Protein AF-A0A6J5WZK1-F1 (afdb_monomer_lite)

Foldseek 3Di:
DFDDDPLVVLVVVCVVPNQWDWDDPDPDTDIHGNDPVCCCVPPLVNDDDDPVSVVVVVVCCPPPVDPVNVVVCVVVVVVRVCVVPPDDDPDPPDD

Sequence (95 aa):
MVGPLPHHTLRDLAKKHGPIMNLKLGQLEAVIISSSKAAQEASIAFAPYGDFWRELRKICVFELLSAERVQSFRSIREEEVGILLSPFPLYPSRE

Structure (mmCIF, N/CA/C/O backbone):
data_AF-A0A6J5WZK1-F1
#
_entry.id   AF-A0A6J5WZK1-F1
#
loop_
_atom_site.group_PDB
_atom_site.id
_atom_site.type_symbol
_atom_site.label_atom_id
_atom_site.label_alt_id
_atom_site.label_comp_id
_atom_site.label_asym_id
_atom_site.label_entity_id
_atom_site.label_seq_id
_atom_site.pdbx_PDB_ins_code
_atom_site.Cartn_x
_atom_site.Cartn_y
_atom_site.Cartn_z
_atom_site.occupancy
_atom_site.B_iso_or_equiv
_atom_site.auth_seq_id
_atom_site.auth_comp_id
_atom_site.auth_asym_id
_atom_site.auth_atom_id
_atom_site.pdbx_PDB_model_num
ATOM 1 N N . MET A 1 1 ? -26.309 -8.016 -2.934 1.00 42.84 1 MET A N 1
ATOM 2 C CA . MET A 1 1 ? -25.320 -7.447 -3.875 1.00 42.84 1 MET A CA 1
ATOM 3 C C . MET A 1 1 ? -25.660 -5.976 -4.010 1.00 42.84 1 MET A C 1
ATOM 5 O O . MET A 1 1 ? -26.670 -5.680 -4.624 1.00 42.84 1 MET A O 1
ATOM 9 N N . VAL A 1 2 ? -25.112 -5.143 -3.120 1.00 49.06 2 VAL A N 1
ATOM 10 C CA . VAL A 1 2 ? -23.796 -4.468 -3.254 1.00 49.06 2 VAL A CA 1
ATOM 11 C C . VAL A 1 2 ? -23.947 -3.346 -4.288 1.00 49.06 2 VAL A C 1
ATOM 13 O O . VAL A 1 2 ? -24.484 -3.601 -5.362 1.00 49.06 2 VAL A O 1
ATOM 16 N N . GLY A 1 3 ? -23.488 -2.126 -3.987 1.00 58.62 3 GLY A N 1
ATOM 17 C CA . GLY A 1 3 ? -23.341 -1.068 -4.994 1.00 58.62 3 GLY A CA 1
ATOM 18 C C . GLY A 1 3 ? -22.546 -1.544 -6.226 1.00 58.62 3 GLY A C 1
ATOM 19 O O . GLY A 1 3 ? -22.080 -2.688 -6.261 1.00 58.62 3 GLY A O 1
ATOM 20 N N . PRO A 1 4 ? -22.385 -0.711 -7.272 1.00 68.81 4 PRO A N 1
ATOM 21 C CA . PRO A 1 4 ? -21.597 -1.103 -8.439 1.00 68.81 4 PRO A CA 1
ATOM 22 C C . PRO A 1 4 ? -20.270 -1.710 -7.979 1.00 68.81 4 PRO A C 1
ATOM 24 O O . PRO A 1 4 ? -19.585 -1.131 -7.133 1.00 68.81 4 PRO A O 1
ATOM 27 N N . LEU A 1 5 ? -19.969 -2.921 -8.473 1.00 72.25 5 LEU A N 1
ATOM 28 C CA . LEU A 1 5 ? -18.807 -3.690 -8.034 1.00 72.25 5 LEU A CA 1
ATOM 29 C C . LEU A 1 5 ? -17.586 -2.760 -8.015 1.00 72.25 5 LEU A C 1
ATOM 31 O O . LEU A 1 5 ? -17.395 -2.030 -8.990 1.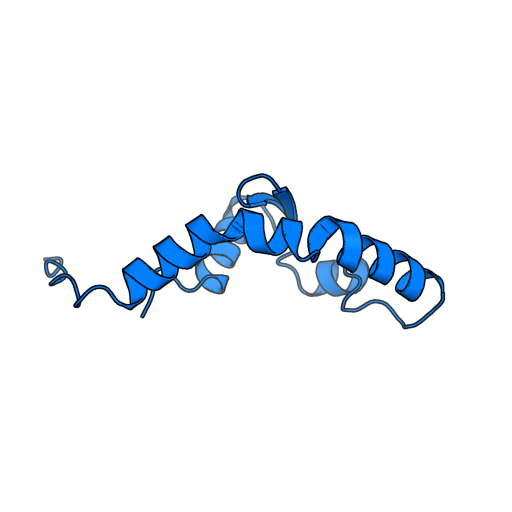00 72.25 5 LEU A O 1
ATOM 35 N N . PRO A 1 6 ? -16.744 -2.768 -6.967 1.00 75.19 6 PRO A N 1
ATOM 36 C CA . PRO A 1 6 ? -15.664 -1.789 -6.834 1.00 75.19 6 PRO A CA 1
ATOM 37 C C . PRO A 1 6 ? -14.780 -1.706 -8.085 1.00 75.19 6 PRO A C 1
ATOM 39 O O . PRO A 1 6 ? -14.376 -0.629 -8.512 1.00 75.19 6 PRO A O 1
ATOM 42 N N . HIS A 1 7 ? -14.554 -2.842 -8.749 1.00 81.44 7 HIS A N 1
ATOM 43 C CA . HIS A 1 7 ? -13.773 -2.912 -9.981 1.00 81.44 7 HIS A CA 1
ATOM 44 C C . HIS A 1 7 ? -14.491 -2.359 -11.229 1.00 81.44 7 HIS A C 1
ATOM 46 O O . HIS A 1 7 ? -13.815 -2.023 -12.198 1.00 81.44 7 HIS A O 1
ATOM 52 N N . HIS A 1 8 ? -15.823 -2.231 -11.233 1.00 85.19 8 HIS A N 1
ATOM 53 C CA . HIS A 1 8 ? -16.571 -1.492 -12.259 1.00 85.19 8 HIS A CA 1
ATOM 54 C C . HIS A 1 8 ? -16.423 0.014 -12.044 1.00 85.19 8 HIS A C 1
ATOM 56 O O . HIS A 1 8 ? -15.986 0.715 -12.951 1.00 85.19 8 HIS A O 1
ATOM 62 N N . THR A 1 9 ? -16.668 0.494 -10.822 1.00 82.44 9 THR A N 1
ATOM 63 C CA . THR A 1 9 ? -16.538 1.918 -10.476 1.00 82.44 9 THR A CA 1
ATOM 64 C C . THR A 1 9 ? -15.121 2.436 -10.734 1.00 82.44 9 THR A C 1
ATOM 66 O O . THR A 1 9 ? -14.940 3.472 -11.371 1.00 82.44 9 THR A O 1
ATOM 69 N N . LEU A 1 10 ? -14.094 1.683 -10.322 1.00 83.56 10 LEU A N 1
ATOM 70 C CA . LEU A 1 10 ? -12.694 2.031 -10.590 1.00 83.56 10 LEU A CA 1
ATOM 71 C C . LEU A 1 10 ? -12.358 2.000 -12.090 1.00 83.56 10 LEU A C 1
ATOM 73 O O . LEU A 1 10 ? -11.583 2.832 -12.559 1.00 83.56 10 LEU A O 1
ATOM 77 N N . ARG A 1 11 ? -12.950 1.078 -12.862 1.00 83.88 11 ARG A N 1
ATOM 78 C CA . ARG A 1 11 ? -12.775 1.015 -14.322 1.00 83.88 11 ARG A CA 1
ATOM 79 C C . ARG A 1 11 ? -13.393 2.226 -15.016 1.00 83.88 11 ARG A C 1
ATOM 81 O O . ARG A 1 11 ? -12.772 2.774 -15.924 1.00 83.88 11 ARG A O 1
ATOM 88 N N . ASP A 1 12 ? -14.589 2.637 -14.615 1.00 87.81 12 ASP A N 1
ATOM 89 C CA . ASP A 1 12 ? -15.271 3.784 -15.216 1.00 87.81 12 ASP A CA 1
ATOM 90 C C . ASP A 1 12 ? -14.567 5.100 -14.864 1.00 87.81 12 ASP A C 1
ATOM 92 O O . ASP A 1 12 ? -14.381 5.953 -15.735 1.00 87.81 12 ASP A O 1
ATOM 96 N N . LEU A 1 13 ? -14.060 5.227 -13.634 1.00 86.19 13 LEU A N 1
ATOM 97 C CA . LEU A 1 13 ? -13.186 6.337 -13.248 1.00 86.19 13 LEU A CA 1
ATOM 98 C C . LEU A 1 13 ? -11.895 6.362 -14.075 1.00 86.19 13 LEU A C 1
ATOM 100 O O . LEU A 1 13 ? -11.529 7.420 -14.583 1.00 86.19 13 LEU A O 1
ATOM 104 N N . ALA A 1 14 ? -11.255 5.211 -14.294 1.00 86.94 14 ALA A N 1
ATOM 105 C CA . ALA A 1 14 ? -10.050 5.127 -15.114 1.00 86.94 14 ALA A CA 1
ATOM 106 C C . ALA A 1 14 ? -10.290 5.497 -16.586 1.00 86.94 14 ALA A C 1
ATOM 108 O O . ALA A 1 14 ? -9.440 6.123 -17.216 1.00 86.94 14 ALA A O 1
ATOM 109 N N . LYS A 1 15 ? -11.456 5.151 -17.148 1.00 88.06 15 LYS A N 1
ATOM 110 C CA . LYS A 1 15 ? -11.841 5.597 -18.498 1.00 88.06 15 LYS A CA 1
ATOM 111 C C . LYS A 1 15 ? -12.003 7.115 -18.575 1.00 88.06 15 LYS A C 1
ATOM 113 O O . LYS A 1 15 ? -11.687 7.700 -19.604 1.00 88.06 15 LYS A O 1
ATOM 118 N N . LYS A 1 16 ? -12.508 7.741 -17.509 1.00 88.94 16 LYS A N 1
ATOM 119 C CA . LYS A 1 16 ? -12.789 9.181 -17.459 1.00 88.94 16 LYS A CA 1
ATOM 120 C C . LYS A 1 16 ? -11.554 10.031 -17.145 1.00 88.94 16 LYS A C 1
ATOM 122 O O . LYS A 1 16 ? -11.407 11.108 -17.712 1.00 88.94 16 LYS A O 1
ATOM 127 N N . HIS A 1 17 ? -10.696 9.570 -16.238 1.00 86.62 17 HIS A N 1
ATOM 128 C CA . HIS A 1 17 ? -9.582 10.351 -15.685 1.00 86.62 17 HIS A CA 1
ATOM 129 C C . HIS A 1 17 ? -8.197 9.818 -16.068 1.00 86.62 17 HIS A C 1
ATOM 131 O O . HIS A 1 17 ? -7.196 10.476 -15.805 1.00 86.62 17 HIS A O 1
ATOM 137 N N . GLY A 1 18 ? -8.137 8.661 -16.725 1.00 86.62 18 GLY A N 1
ATOM 138 C CA . GLY A 1 18 ? -6.899 7.983 -17.079 1.00 86.62 18 GLY A CA 1
ATOM 139 C C . GLY A 1 18 ? -6.543 6.847 -16.111 1.00 86.62 18 GLY A C 1
ATOM 140 O O . GLY A 1 18 ? -7.092 6.743 -15.014 1.00 86.62 18 GLY A O 1
ATOM 141 N N . PRO A 1 19 ? -5.614 5.961 -16.514 1.00 85.44 19 PRO A N 1
ATOM 142 C CA . PRO A 1 19 ? -5.288 4.741 -15.776 1.00 85.44 19 PRO A CA 1
ATOM 143 C C . PRO A 1 19 ? -4.469 4.955 -14.491 1.00 85.44 19 PRO A C 1
ATOM 145 O O . PRO A 1 19 ? -4.217 3.987 -13.772 1.00 85.44 19 PRO A O 1
ATOM 148 N N . ILE A 1 20 ? -4.029 6.188 -14.227 1.00 88.12 20 ILE A N 1
ATOM 149 C CA . ILE A 1 20 ? -3.335 6.613 -13.007 1.00 88.12 20 ILE A CA 1
ATOM 150 C C . ILE A 1 20 ? -4.094 7.829 -12.479 1.00 88.12 20 ILE A C 1
ATOM 152 O O . ILE A 1 20 ? -4.217 8.826 -13.188 1.00 88.12 20 ILE A O 1
ATOM 156 N N . MET A 1 21 ? -4.621 7.743 -11.259 1.00 88.56 21 MET A N 1
ATOM 157 C CA . MET A 1 21 ? -5.468 8.792 -10.686 1.00 88.56 21 MET A CA 1
ATOM 158 C C . MET A 1 21 ? -5.317 8.880 -9.166 1.00 88.56 21 MET A C 1
ATOM 160 O O . MET A 1 21 ? -5.151 7.864 -8.496 1.00 88.56 21 MET A O 1
ATOM 164 N N . ASN A 1 22 ? -5.427 10.090 -8.618 1.00 86.62 22 ASN A N 1
ATOM 165 C CA . ASN A 1 22 ? -5.465 10.310 -7.173 1.00 86.62 22 ASN A CA 1
ATOM 166 C C . ASN A 1 22 ? -6.900 10.175 -6.664 1.00 86.62 22 ASN A C 1
ATOM 168 O O . ASN A 1 22 ? -7.816 10.811 -7.187 1.00 86.62 22 ASN A O 1
ATOM 172 N N . LEU A 1 23 ? -7.089 9.365 -5.629 1.00 82.06 23 LEU A N 1
ATOM 173 C CA . LEU A 1 23 ? -8.370 9.107 -4.995 1.00 82.06 23 LEU A CA 1
ATOM 174 C C . LEU A 1 23 ? -8.244 9.297 -3.484 1.00 82.06 23 LEU A C 1
ATOM 176 O O . LEU A 1 23 ? -7.371 8.721 -2.840 1.00 82.06 23 LEU A O 1
ATOM 180 N N . LYS A 1 24 ? -9.150 10.084 -2.903 1.00 77.06 24 LYS A N 1
ATOM 181 C CA . LYS A 1 24 ? -9.276 10.195 -1.449 1.00 77.06 24 LYS A CA 1
ATOM 182 C C . LYS A 1 24 ? -10.102 9.034 -0.918 1.00 77.06 24 LYS A C 1
ATOM 184 O O . LYS A 1 24 ? -11.310 8.981 -1.128 1.00 77.06 24 LYS A O 1
ATOM 189 N N . LEU A 1 25 ? -9.442 8.115 -0.225 1.00 72.31 25 LEU A N 1
ATOM 190 C CA . LEU A 1 25 ? -10.071 7.055 0.550 1.00 72.31 25 LEU A CA 1
ATOM 191 C C . LEU A 1 25 ? -10.127 7.524 2.007 1.00 72.31 25 LEU A C 1
ATOM 193 O O . LEU A 1 25 ? -9.195 7.313 2.782 1.00 72.31 25 LEU A O 1
ATOM 197 N N . GLY A 1 26 ? -11.201 8.227 2.371 1.00 72.06 26 GLY A N 1
ATOM 198 C CA . GLY A 1 26 ? -11.319 8.853 3.690 1.00 72.06 26 GLY A CA 1
ATOM 199 C C . GLY A 1 26 ? -10.197 9.870 3.935 1.00 72.06 26 GLY A C 1
ATOM 200 O O . GLY A 1 26 ? -10.077 10.850 3.203 1.00 72.06 26 GLY A O 1
ATOM 201 N N . GLN A 1 27 ? -9.366 9.630 4.954 1.00 69.81 27 GLN A N 1
ATOM 202 C CA . GLN A 1 27 ? -8.197 10.463 5.284 1.00 69.81 27 GLN A CA 1
ATOM 203 C C . GLN A 1 27 ? -6.931 10.110 4.481 1.00 69.81 27 GLN A C 1
ATOM 205 O O . GLN A 1 27 ? -5.909 10.775 4.634 1.00 69.81 27 GLN A O 1
ATOM 210 N N . LEU A 1 28 ? -6.970 9.066 3.649 1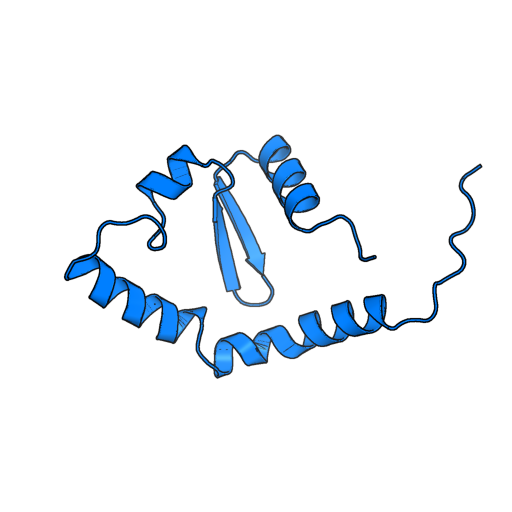.00 68.88 28 LEU A N 1
ATOM 211 C CA . LEU A 1 28 ? -5.836 8.636 2.837 1.00 68.88 28 LEU A CA 1
ATOM 212 C C . LEU A 1 28 ? -5.957 9.201 1.418 1.00 68.88 28 LEU A C 1
ATOM 214 O O . LEU A 1 28 ? -6.911 8.895 0.706 1.00 68.88 28 LEU A O 1
ATOM 218 N N . GLU A 1 29 ? -4.965 9.971 0.974 1.00 78.06 29 GLU A N 1
ATOM 219 C CA . GLU A 1 29 ? -4.762 10.196 -0.458 1.00 78.06 29 GLU A CA 1
ATOM 220 C C . GLU A 1 29 ? -4.050 8.977 -1.053 1.00 78.06 29 GLU A C 1
ATOM 222 O O . GLU A 1 29 ? -2.908 8.680 -0.709 1.00 78.06 29 GLU A O 1
ATOM 227 N N . ALA A 1 30 ? -4.745 8.240 -1.917 1.00 79.31 30 ALA A N 1
ATOM 228 C CA . ALA A 1 30 ? -4.243 7.035 -2.561 1.00 79.31 30 ALA A CA 1
ATOM 229 C C . ALA A 1 30 ? -4.121 7.246 -4.073 1.00 79.31 30 ALA A C 1
ATOM 231 O O . ALA A 1 30 ? -5.050 7.725 -4.721 1.00 79.31 30 ALA A O 1
ATOM 232 N N . VAL A 1 31 ? -2.996 6.834 -4.657 1.00 82.56 31 VAL A N 1
ATOM 233 C CA . VAL A 1 31 ? -2.851 6.757 -6.115 1.00 82.56 31 VAL A CA 1
ATOM 234 C C . VAL A 1 31 ? -3.382 5.402 -6.57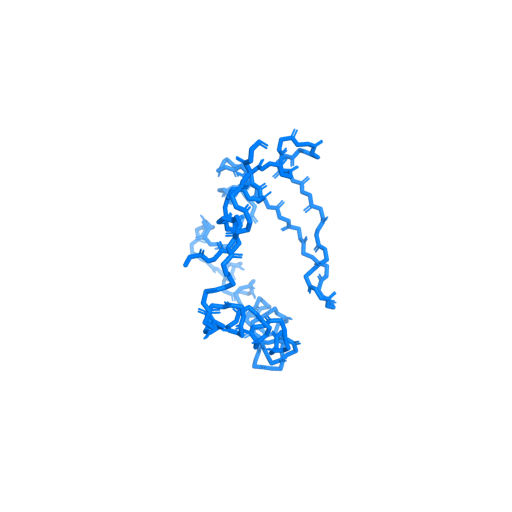5 1.00 82.56 31 VAL A C 1
ATOM 236 O O . VAL A 1 31 ? -2.856 4.357 -6.196 1.00 82.56 31 VAL A O 1
ATOM 239 N N . ILE A 1 32 ? -4.435 5.408 -7.385 1.00 81.88 32 ILE A N 1
ATOM 240 C CA . ILE A 1 32 ? -5.001 4.208 -8.000 1.00 81.88 32 ILE A CA 1
ATOM 241 C C . ILE A 1 32 ? -4.338 3.993 -9.360 1.00 81.88 32 ILE A C 1
ATOM 243 O O . ILE A 1 32 ? -4.273 4.908 -10.182 1.00 81.88 32 ILE A O 1
ATOM 247 N N . ILE A 1 33 ? -3.903 2.756 -9.608 1.00 86.94 33 ILE A N 1
ATOM 248 C CA . ILE A 1 33 ? -3.343 2.307 -10.885 1.00 86.94 33 ILE A CA 1
ATOM 249 C C . ILE A 1 33 ? -4.245 1.201 -11.436 1.00 86.94 33 ILE A C 1
ATOM 251 O O . ILE A 1 33 ? -4.288 0.099 -10.893 1.00 86.94 33 ILE A O 1
ATOM 255 N N . SER A 1 34 ? -4.982 1.484 -12.511 1.00 86.62 34 SER A N 1
ATOM 256 C CA . SER A 1 34 ? -5.928 0.533 -13.117 1.00 86.62 34 SER A CA 1
ATOM 257 C C . SER A 1 34 ? -5.356 -0.218 -14.326 1.00 86.62 34 SER A C 1
ATOM 259 O O . SER A 1 34 ? -5.979 -1.154 -14.828 1.00 86.62 34 SER A O 1
ATOM 261 N N . SER A 1 35 ? -4.190 0.199 -14.829 1.00 85.50 35 SER A N 1
ATOM 262 C CA . SER A 1 35 ? -3.489 -0.464 -15.932 1.00 85.50 35 SER A CA 1
ATOM 263 C C . SER A 1 35 ? -2.610 -1.594 -15.410 1.00 85.50 35 SER A C 1
ATOM 265 O O . SER A 1 35 ? -1.750 -1.369 -14.561 1.00 85.50 35 SER A O 1
ATOM 267 N N . SER A 1 36 ? -2.771 -2.796 -15.970 1.00 84.31 36 SER A N 1
ATOM 268 C CA . SER A 1 36 ? -1.943 -3.955 -15.614 1.00 84.31 36 SER A CA 1
ATOM 269 C C . SER A 1 36 ? -0.452 -3.699 -15.853 1.00 84.31 36 SER A C 1
ATOM 271 O O . SER A 1 36 ? 0.355 -4.036 -14.992 1.00 84.31 36 SER A O 1
ATOM 273 N N . LYS A 1 37 ? -0.087 -3.040 -16.961 1.00 84.81 37 LYS A N 1
ATOM 274 C CA . LYS A 1 37 ? 1.31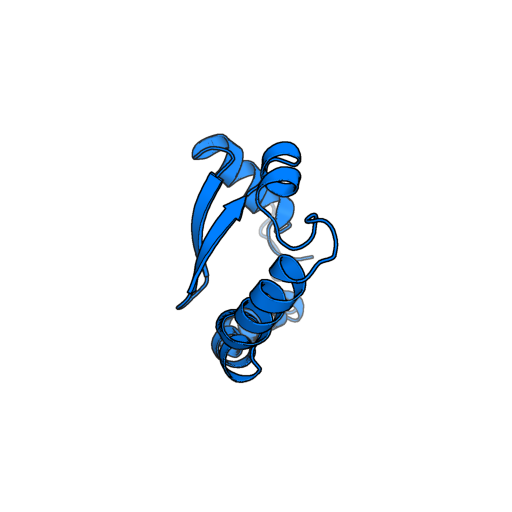1 -2.703 -17.265 1.00 84.81 3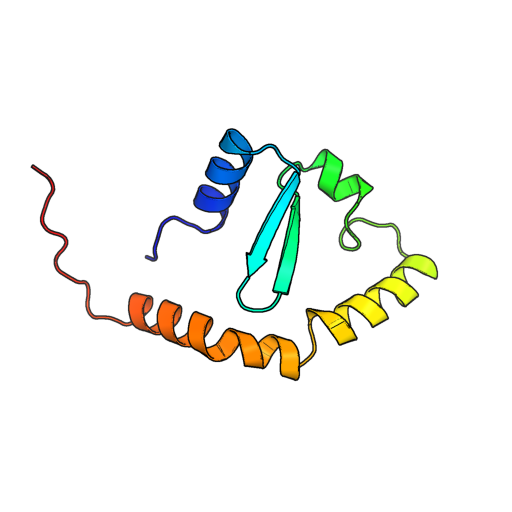7 LYS A CA 1
ATOM 275 C C . LYS A 1 37 ? 1.896 -1.732 -16.236 1.00 84.81 37 LYS A C 1
ATOM 277 O O . LYS A 1 37 ? 2.959 -1.982 -15.686 1.00 84.81 37 LYS A O 1
ATOM 282 N N . ALA A 1 38 ? 1.167 -0.660 -15.928 1.00 82.25 38 ALA A N 1
ATOM 283 C CA . ALA A 1 38 ? 1.616 0.312 -14.932 1.00 82.25 38 ALA A CA 1
ATOM 284 C C . ALA A 1 38 ? 1.683 -0.310 -13.526 1.00 82.25 38 ALA A C 1
ATOM 286 O O . ALA A 1 38 ? 2.582 0.003 -12.755 1.00 82.25 38 ALA A O 1
ATOM 287 N N . ALA A 1 39 ? 0.770 -1.229 -13.199 1.00 83.25 39 ALA A N 1
ATOM 288 C CA . ALA A 1 39 ? 0.811 -1.957 -11.938 1.00 83.25 39 ALA A CA 1
ATOM 289 C C . ALA A 1 39 ? 2.040 -2.876 -11.851 1.00 83.25 39 ALA A C 1
ATOM 291 O O . ALA A 1 39 ? 2.662 -2.931 -10.796 1.00 83.25 39 ALA A O 1
ATOM 292 N N . GLN A 1 40 ? 2.418 -3.555 -12.937 1.00 83.50 40 GLN A N 1
ATOM 293 C CA . GLN A 1 40 ? 3.634 -4.378 -12.977 1.00 83.50 40 GLN A CA 1
ATOM 294 C C . GLN A 1 40 ? 4.905 -3.551 -12.752 1.00 83.50 40 GLN A C 1
ATOM 296 O O . GLN A 1 40 ? 5.810 -4.012 -12.065 1.00 83.50 40 GLN A O 1
ATOM 301 N N . GLU A 1 41 ? 4.963 -2.335 -13.298 1.00 80.69 41 GLU A N 1
ATOM 302 C CA . GLU A 1 41 ? 6.136 -1.461 -13.181 1.00 80.69 41 GLU A CA 1
ATOM 303 C C . GLU A 1 41 ? 6.207 -0.724 -11.830 1.00 80.69 41 GLU A C 1
ATOM 305 O O . GLU A 1 41 ? 7.299 -0.517 -11.306 1.00 80.69 41 GLU A O 1
ATOM 310 N N . ALA A 1 42 ? 5.066 -0.332 -11.251 1.00 79.69 42 ALA A N 1
ATOM 311 C CA . ALA A 1 42 ? 5.025 0.582 -10.103 1.00 79.69 42 ALA A CA 1
ATOM 312 C C . ALA A 1 42 ? 4.555 -0.043 -8.776 1.00 79.69 42 ALA A C 1
ATOM 314 O O . ALA A 1 42 ? 4.683 0.588 -7.727 1.00 79.69 42 ALA A O 1
ATOM 315 N N . SER A 1 43 ? 3.982 -1.251 -8.776 1.00 81.44 43 SER A N 1
ATOM 316 C CA . SER A 1 43 ? 3.421 -1.847 -7.556 1.00 81.44 43 SER A CA 1
ATOM 317 C C . SER A 1 43 ? 4.415 -2.740 -6.827 1.00 81.44 43 SER A C 1
ATOM 319 O O . SER A 1 43 ? 4.979 -3.676 -7.397 1.00 81.44 43 SER A O 1
ATOM 321 N N . ILE A 1 44 ? 4.502 -2.565 -5.507 1.00 82.00 44 ILE A N 1
ATOM 322 C CA . ILE A 1 44 ? 5.238 -3.482 -4.628 1.00 82.00 44 ILE A CA 1
ATOM 323 C C . ILE A 1 44 ? 4.696 -4.915 -4.670 1.00 82.00 44 ILE A C 1
ATOM 325 O O . ILE A 1 44 ? 5.428 -5.852 -4.371 1.00 82.00 44 ILE A O 1
ATOM 329 N N . ALA A 1 45 ? 3.427 -5.105 -5.045 1.00 81.81 45 ALA A N 1
ATOM 330 C CA . ALA A 1 45 ? 2.822 -6.431 -5.139 1.00 81.81 45 ALA A CA 1
ATOM 331 C C . ALA A 1 45 ? 3.402 -7.254 -6.301 1.00 81.81 45 ALA A C 1
ATOM 333 O O . ALA A 1 45 ? 3.390 -8.480 -6.235 1.00 81.81 45 ALA A O 1
ATOM 334 N N . PHE A 1 46 ? 3.913 -6.585 -7.340 1.00 81.88 46 PHE A N 1
ATOM 335 C CA . PHE A 1 46 ? 4.481 -7.213 -8.537 1.00 81.88 46 PHE A CA 1
ATOM 336 C C . PHE A 1 46 ? 6.007 -7.053 -8.638 1.00 81.88 46 PHE A C 1
ATOM 338 O O . PHE A 1 46 ? 6.620 -7.613 -9.544 1.00 81.88 46 PHE A O 1
ATOM 345 N N . ALA A 1 47 ? 6.631 -6.322 -7.710 1.00 83.44 47 ALA A N 1
ATOM 346 C CA . ALA A 1 47 ? 8.072 -6.115 -7.695 1.00 83.44 47 ALA A CA 1
ATOM 347 C C . ALA A 1 47 ? 8.838 -7.403 -7.314 1.00 83.44 47 ALA A C 1
ATOM 349 O O . ALA A 1 47 ? 8.387 -8.157 -6.445 1.00 83.44 47 ALA A O 1
ATOM 350 N N . PRO A 1 48 ? 10.015 -7.658 -7.921 1.00 85.19 48 PRO A N 1
ATOM 351 C CA . PRO A 1 48 ? 10.841 -8.807 -7.576 1.00 85.19 48 PRO A CA 1
ATOM 352 C C . PRO A 1 48 ? 11.304 -8.722 -6.117 1.00 85.19 48 PRO A C 1
ATOM 354 O O . PRO A 1 48 ? 11.666 -7.657 -5.612 1.00 85.19 48 PRO A O 1
ATOM 357 N N . TYR A 1 49 ? 11.298 -9.864 -5.432 1.00 85.06 49 TYR A N 1
ATOM 358 C CA . TYR A 1 49 ? 11.682 -9.942 -4.028 1.00 85.06 49 TYR A CA 1
ATOM 359 C C . TYR A 1 49 ? 13.162 -9.565 -3.836 1.00 85.06 49 TYR A C 1
ATOM 361 O O . TYR A 1 49 ? 14.042 -10.097 -4.508 1.00 85.06 49 TYR A O 1
ATOM 369 N N . GLY A 1 50 ? 13.441 -8.666 -2.892 1.00 89.19 50 GLY A N 1
ATOM 370 C CA . GLY A 1 50 ? 14.781 -8.146 -2.613 1.00 89.19 50 GLY A CA 1
ATOM 371 C C . GLY A 1 50 ? 14.779 -7.174 -1.435 1.00 89.19 50 GLY A C 1
ATOM 372 O O . GLY A 1 50 ? 13.744 -6.973 -0.795 1.00 89.19 50 GLY A O 1
ATOM 373 N N . ASP A 1 51 ? 15.923 -6.558 -1.138 1.00 91.06 51 ASP A N 1
ATOM 374 C CA . ASP A 1 51 ? 16.045 -5.631 0.001 1.00 91.06 51 ASP A CA 1
ATOM 375 C C . ASP A 1 51 ? 15.146 -4.407 -0.147 1.00 91.06 51 ASP A C 1
ATOM 377 O O . ASP A 1 51 ? 14.446 -4.037 0.792 1.00 91.06 51 ASP A O 1
ATOM 381 N N . PHE A 1 52 ? 15.057 -3.869 -1.363 1.00 86.56 52 PHE A N 1
ATOM 382 C CA . PHE A 1 52 ? 14.127 -2.795 -1.698 1.00 86.56 52 PHE A CA 1
ATOM 383 C C . PHE A 1 52 ? 12.667 -3.167 -1.402 1.00 86.56 52 PHE A C 1
ATOM 385 O O . PHE A 1 52 ? 11.942 -2.405 -0.766 1.00 86.56 52 PHE A O 1
ATOM 392 N N . TRP A 1 53 ? 12.242 -4.371 -1.798 1.00 90.44 53 TRP A N 1
ATOM 393 C CA . TRP A 1 53 ? 10.891 -4.856 -1.514 1.00 90.44 53 TRP A CA 1
ATOM 394 C C . TRP A 1 53 ? 10.647 -5.022 -0.011 1.00 90.44 53 TRP A C 1
ATOM 396 O O . TRP A 1 53 ? 9.572 -4.689 0.481 1.00 90.44 53 TRP A O 1
ATOM 406 N N . ARG A 1 54 ? 11.641 -5.522 0.738 1.00 90.25 54 ARG A N 1
ATOM 407 C CA . ARG A 1 54 ? 11.549 -5.688 2.196 1.00 90.25 54 ARG A CA 1
ATOM 408 C C . ARG A 1 54 ? 11.381 -4.345 2.902 1.00 90.25 54 ARG A C 1
ATOM 410 O O . ARG A 1 54 ? 10.520 -4.239 3.771 1.00 90.25 54 ARG A O 1
ATOM 417 N N . GLU A 1 55 ? 12.169 -3.344 2.523 1.00 89.94 55 GLU A N 1
ATOM 418 C CA . GLU A 1 55 ? 12.070 -1.976 3.043 1.00 89.94 55 GLU A CA 1
ATOM 419 C C . GLU A 1 55 ? 10.704 -1.357 2.721 1.00 89.94 55 GLU A C 1
ATOM 421 O O . GLU A 1 55 ? 9.982 -0.935 3.625 1.00 89.94 55 GLU A O 1
ATOM 426 N N . LEU A 1 56 ? 10.276 -1.409 1.456 1.00 86.56 56 LEU A N 1
ATOM 427 C CA . LEU A 1 56 ? 8.969 -0.886 1.055 1.00 86.56 56 LEU A CA 1
ATOM 428 C C . LEU A 1 56 ? 7.804 -1.604 1.734 1.00 86.56 56 LEU A C 1
ATOM 430 O O . LEU A 1 56 ? 6.840 -0.959 2.143 1.00 86.56 56 LEU A O 1
ATOM 434 N N . ARG A 1 57 ? 7.885 -2.926 1.914 1.00 87.56 57 ARG A N 1
ATOM 435 C CA . ARG A 1 57 ? 6.858 -3.675 2.642 1.00 87.56 57 ARG A CA 1
ATOM 436 C C . ARG A 1 57 ? 6.721 -3.186 4.079 1.00 87.56 57 ARG A C 1
ATOM 438 O O . ARG A 1 57 ? 5.590 -3.080 4.546 1.00 87.56 57 ARG A O 1
ATOM 445 N N . LYS A 1 58 ? 7.825 -2.900 4.780 1.00 89.69 58 LYS A N 1
ATOM 446 C CA . LYS A 1 58 ? 7.765 -2.347 6.145 1.00 89.69 58 LYS A CA 1
ATOM 447 C C . LYS A 1 58 ? 6.996 -1.028 6.148 1.00 89.69 58 LYS A C 1
ATOM 449 O O . LYS A 1 58 ? 6.074 -0.880 6.943 1.00 89.69 58 LYS A O 1
ATOM 454 N N . ILE A 1 59 ? 7.317 -0.133 5.211 1.00 87.38 59 ILE A N 1
ATOM 455 C CA . ILE A 1 59 ? 6.643 1.163 5.063 1.00 87.38 59 ILE A CA 1
ATOM 456 C C . ILE A 1 59 ? 5.149 0.961 4.791 1.00 87.38 59 ILE A C 1
ATOM 458 O O . ILE A 1 59 ? 4.321 1.498 5.515 1.00 87.38 59 ILE A O 1
ATOM 462 N N . CYS A 1 60 ? 4.770 0.139 3.808 1.00 84.19 60 CYS A N 1
ATOM 463 C CA . CYS A 1 60 ? 3.357 -0.092 3.500 1.00 84.19 60 CYS A CA 1
ATOM 464 C C . CYS A 1 60 ? 2.591 -0.712 4.676 1.00 84.19 60 CYS A C 1
ATOM 466 O O . CYS A 1 60 ? 1.464 -0.306 4.953 1.00 84.19 60 CYS A O 1
ATOM 468 N N . VAL A 1 61 ? 3.182 -1.676 5.387 1.00 86.25 61 VAL A N 1
ATOM 469 C CA . VAL A 1 61 ? 2.534 -2.301 6.548 1.00 86.25 61 VAL A CA 1
ATOM 470 C C . VAL A 1 61 ? 2.352 -1.306 7.690 1.00 86.25 61 VAL A C 1
ATOM 472 O O . VAL A 1 61 ? 1.320 -1.333 8.349 1.00 86.25 61 VAL A O 1
ATOM 475 N N . PHE A 1 62 ? 3.318 -0.422 7.917 1.00 85.25 62 PHE A N 1
ATOM 476 C CA . PHE A 1 62 ? 3.272 0.512 9.036 1.00 85.25 62 PHE A CA 1
ATOM 477 C C . PHE A 1 62 ? 2.429 1.764 8.740 1.00 85.25 62 PHE A C 1
ATOM 479 O O . PHE A 1 62 ? 1.638 2.194 9.573 1.00 85.25 62 PHE A O 1
ATOM 486 N N . GLU A 1 63 ? 2.525 2.314 7.533 1.00 80.38 63 GLU A N 1
ATOM 487 C CA . GLU A 1 63 ? 1.896 3.596 7.185 1.00 80.38 63 GLU A CA 1
ATOM 488 C C . GLU A 1 63 ? 0.503 3.448 6.562 1.00 80.38 63 GLU A C 1
ATOM 490 O O . GLU A 1 63 ? -0.368 4.312 6.729 1.00 80.38 63 GLU A O 1
ATOM 495 N N . LEU A 1 64 ? 0.279 2.364 5.811 1.00 76.19 64 LEU A N 1
ATOM 496 C CA . LEU A 1 64 ? -0.942 2.162 5.022 1.00 76.19 64 LEU A CA 1
ATOM 497 C C . LEU A 1 64 ? -1.825 1.044 5.575 1.00 76.19 64 LEU A C 1
ATOM 499 O O . LEU A 1 64 ? -3.046 1.135 5.483 1.00 76.19 64 LEU A O 1
ATOM 503 N N . LEU A 1 65 ? -1.227 -0.007 6.139 1.00 82.38 65 LEU A N 1
ATOM 504 C CA . LEU A 1 65 ? -1.941 -1.209 6.587 1.00 82.38 65 LEU A CA 1
ATOM 505 C C . LEU A 1 65 ? -1.803 -1.465 8.095 1.00 82.38 65 LEU A C 1
ATOM 507 O O . LEU A 1 65 ? -2.054 -2.582 8.551 1.00 82.38 65 LEU A O 1
ATOM 511 N N . SER A 1 66 ? -1.422 -0.451 8.876 1.00 86.75 66 SER A N 1
ATOM 512 C CA . SER A 1 66 ? -1.375 -0.574 10.331 1.00 86.75 66 SER A CA 1
ATOM 513 C C . SER A 1 66 ? -2.772 -0.752 10.907 1.00 86.75 66 SER A C 1
ATOM 515 O O . SER A 1 66 ? -3.774 -0.351 10.311 1.00 86.75 66 SER A O 1
ATOM 517 N N . ALA A 1 67 ? -2.847 -1.339 12.102 1.00 86.06 67 ALA A N 1
ATOM 518 C CA . ALA A 1 67 ? -4.120 -1.549 12.782 1.00 86.06 67 ALA A CA 1
ATOM 519 C C . ALA A 1 67 ? -4.891 -0.232 12.961 1.00 86.06 67 ALA A C 1
ATOM 521 O O . ALA A 1 67 ? -6.093 -0.194 12.715 1.00 86.06 67 ALA A O 1
ATOM 522 N N . GLU A 1 68 ? -4.195 0.852 13.306 1.00 84.69 68 GLU A N 1
ATOM 523 C CA . GLU A 1 68 ? -4.778 2.188 13.439 1.00 84.69 68 GLU A CA 1
ATOM 524 C C . GLU A 1 68 ? -5.349 2.695 12.109 1.00 84.69 68 GLU A C 1
ATOM 526 O O . GLU A 1 68 ? -6.509 3.109 12.048 1.00 84.69 68 GLU A O 1
ATOM 531 N N . ARG A 1 69 ? -4.588 2.576 11.010 1.00 82.25 69 ARG A N 1
ATOM 532 C CA . ARG A 1 69 ? -5.071 2.973 9.683 1.00 82.25 69 ARG A CA 1
ATOM 533 C C . ARG A 1 69 ? -6.271 2.131 9.252 1.00 82.25 69 ARG A C 1
ATOM 535 O O . ARG A 1 69 ? -7.253 2.673 8.771 1.00 82.25 69 ARG A O 1
ATOM 542 N N . VAL A 1 70 ? -6.250 0.816 9.465 1.00 83.75 70 VAL A N 1
ATOM 543 C CA . VAL A 1 70 ? -7.382 -0.071 9.135 1.00 83.75 70 VAL A CA 1
ATOM 544 C C . VAL A 1 70 ? -8.620 0.235 9.990 1.00 83.75 70 VAL A C 1
ATOM 546 O O . VAL A 1 70 ?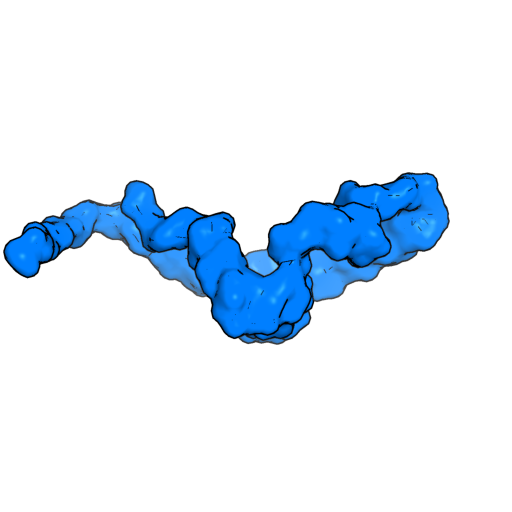 -9.758 0.059 9.530 1.00 83.75 70 VAL A O 1
ATOM 549 N N . GLN A 1 71 ? -8.420 0.690 11.227 1.00 85.19 71 GLN A N 1
ATOM 550 C CA . GLN A 1 71 ? -9.491 1.121 12.120 1.00 85.19 71 GLN A CA 1
ATOM 551 C C . GLN A 1 71 ? -10.072 2.480 11.726 1.00 85.19 71 GLN A C 1
ATOM 553 O O . GLN A 1 71 ? -11.278 2.653 11.871 1.00 85.19 71 GLN A O 1
ATOM 558 N N . SER A 1 72 ? -9.299 3.409 11.157 1.00 82.75 72 SER A N 1
ATOM 559 C CA . SER A 1 72 ? -9.860 4.686 10.684 1.00 82.75 72 SER A CA 1
ATOM 560 C C . SER A 1 72 ? -10.884 4.501 9.552 1.00 82.75 72 SER A C 1
ATOM 562 O O . SER A 1 72 ? -11.834 5.271 9.437 1.00 82.75 72 SER A O 1
ATOM 564 N N . PHE A 1 73 ? -10.774 3.415 8.780 1.00 77.81 73 PHE A N 1
ATOM 565 C CA . PHE A 1 73 ? -11.758 3.000 7.769 1.00 77.81 73 PHE A CA 1
ATOM 566 C C . PHE A 1 73 ? -12.988 2.271 8.331 1.00 77.81 73 PHE A C 1
ATOM 568 O O . PHE A 1 73 ? -13.835 1.807 7.563 1.00 77.81 73 PHE A O 1
ATOM 575 N N . ARG A 1 74 ? -13.101 2.122 9.656 1.00 81.31 74 ARG A N 1
ATOM 576 C CA . ARG A 1 74 ? -14.183 1.365 10.296 1.00 81.31 74 ARG A CA 1
ATOM 577 C C . ARG A 1 74 ? -15.565 1.885 9.918 1.00 81.31 74 ARG A C 1
ATOM 579 O O . ARG A 1 74 ? -16.385 1.063 9.533 1.00 81.31 74 ARG A O 1
ATOM 586 N N . SER A 1 75 ? -15.788 3.198 9.955 1.00 76.94 75 SER A N 1
ATOM 587 C CA . SER A 1 75 ? -17.098 3.788 9.650 1.00 76.94 75 SER A CA 1
ATOM 588 C C . SER A 1 75 ? -17.556 3.473 8.226 1.00 76.94 75 SER A C 1
ATOM 590 O O . SER A 1 75 ? -18.698 3.083 8.031 1.00 76.94 75 SER A O 1
ATOM 592 N N . ILE A 1 76 ? -16.642 3.540 7.249 1.00 80.12 76 ILE A N 1
ATOM 593 C CA . ILE A 1 76 ? -16.933 3.188 5.849 1.00 80.12 76 ILE A CA 1
ATOM 594 C C . ILE A 1 76 ? -17.304 1.705 5.746 1.00 80.12 76 ILE A C 1
ATOM 596 O O . ILE A 1 76 ? -18.283 1.337 5.111 1.00 80.12 76 ILE A O 1
ATOM 600 N N . ARG A 1 77 ? -16.541 0.827 6.404 1.00 81.06 77 ARG A N 1
ATOM 601 C CA . ARG A 1 77 ? -16.819 -0.614 6.395 1.00 81.06 77 ARG A CA 1
ATOM 602 C C . ARG A 1 77 ? -18.146 -0.952 7.081 1.00 81.06 77 ARG A C 1
ATOM 604 O O . ARG A 1 77 ? -18.844 -1.840 6.610 1.00 81.06 77 ARG A O 1
ATOM 611 N N . GLU A 1 78 ? -18.480 -0.277 8.178 1.00 82.62 78 GLU A N 1
ATOM 612 C CA . GLU A 1 78 ? -19.754 -0.447 8.887 1.00 82.62 78 GLU A CA 1
ATOM 613 C C . GLU A 1 78 ? -20.939 0.067 8.060 1.00 82.62 78 GLU A C 1
ATOM 615 O O . GLU A 1 78 ? -21.968 -0.599 8.025 1.00 82.62 78 GLU A O 1
ATOM 620 N N . GLU A 1 79 ? -20.785 1.181 7.341 1.00 79.12 79 GLU A N 1
ATOM 621 C CA . GLU A 1 79 ? -21.784 1.697 6.397 1.00 79.12 79 GLU A CA 1
ATOM 622 C C . GLU A 1 79 ? -22.029 0.719 5.241 1.00 79.12 79 GLU A C 1
ATOM 624 O O . GLU A 1 79 ? -23.168 0.325 4.999 1.00 79.12 79 GLU A O 1
ATOM 629 N N . GLU A 1 80 ? -20.968 0.248 4.581 1.00 77.12 80 GLU A N 1
ATOM 630 C CA . GLU A 1 80 ? -21.066 -0.730 3.490 1.00 77.12 80 GLU A CA 1
ATOM 631 C C . GLU A 1 80 ? -21.701 -2.043 3.965 1.00 77.12 80 GLU A C 1
ATOM 633 O O . GLU A 1 80 ? -22.595 -2.585 3.317 1.00 77.12 80 GLU A O 1
ATOM 638 N N . VAL A 1 81 ? -21.292 -2.551 5.132 1.00 80.25 81 VAL A N 1
ATOM 639 C CA . VAL A 1 81 ? -21.917 -3.733 5.743 1.00 80.25 81 VAL A CA 1
ATOM 640 C C . VAL A 1 81 ? -23.377 -3.453 6.104 1.00 80.25 81 VAL A C 1
ATOM 642 O O . VAL A 1 81 ? -24.223 -4.315 5.887 1.00 80.25 81 VAL A O 1
ATOM 645 N N . GLY A 1 82 ? -23.701 -2.253 6.582 1.00 79.56 82 GLY A N 1
ATOM 646 C CA . GLY A 1 82 ? -25.071 -1.810 6.828 1.00 79.56 82 GLY A CA 1
ATOM 647 C C . GLY A 1 82 ? -25.928 -1.824 5.561 1.00 79.56 82 GLY A C 1
ATOM 648 O O . GLY A 1 82 ? -27.043 -2.335 5.592 1.00 79.56 82 GLY A O 1
ATOM 649 N N . ILE A 1 83 ? -25.393 -1.365 4.426 1.00 73.75 83 ILE A N 1
ATOM 650 C CA . ILE A 1 83 ? -26.054 -1.452 3.114 1.00 73.75 83 ILE A CA 1
ATOM 651 C C . ILE A 1 83 ? -26.279 -2.920 2.728 1.00 73.75 83 ILE A C 1
ATOM 653 O O . ILE A 1 83 ? -27.365 -3.281 2.277 1.00 73.75 83 ILE A O 1
ATOM 657 N N . LEU A 1 84 ? -25.280 -3.784 2.928 1.00 71.44 84 LEU A N 1
ATOM 658 C CA . LEU A 1 84 ? -25.373 -5.211 2.599 1.00 71.44 84 LEU A CA 1
ATOM 659 C C . LEU A 1 84 ? -26.389 -5.972 3.449 1.00 71.44 84 LEU A C 1
ATOM 661 O O . LEU A 1 84 ? -27.050 -6.874 2.937 1.00 71.44 84 LEU A O 1
ATOM 665 N N . LEU A 1 85 ? -26.463 -5.641 4.737 1.00 79.81 85 LEU A N 1
ATOM 666 C CA . LEU A 1 85 ? -27.341 -6.283 5.711 1.00 79.81 85 LEU A CA 1
ATOM 667 C C . LEU A 1 85 ? -28.719 -5.626 5.781 1.00 79.81 85 LEU A C 1
ATOM 669 O O . LEU A 1 85 ? -29.628 -6.206 6.377 1.00 79.81 85 LEU A O 1
ATOM 673 N N . SER A 1 86 ? -28.887 -4.439 5.188 1.00 73.88 86 SER A N 1
ATOM 674 C CA . SER A 1 86 ? -30.194 -3.806 5.099 1.00 73.88 86 SER A CA 1
ATOM 675 C C . SER A 1 86 ? -31.154 -4.761 4.376 1.00 73.88 86 SER A C 1
ATOM 677 O O . SER A 1 86 ? -30.805 -5.305 3.320 1.00 73.88 86 SER A O 1
ATOM 679 N N . PRO A 1 87 ? -32.345 -5.034 4.943 1.00 62.78 87 PRO A N 1
ATOM 680 C CA . PRO A 1 87 ? -33.364 -5.782 4.230 1.00 62.78 87 PRO A CA 1
ATOM 681 C C . PRO A 1 87 ? -33.632 -5.029 2.933 1.00 62.78 87 PRO A C 1
ATOM 683 O O . PRO A 1 87 ? -33.915 -3.834 2.971 1.00 62.78 87 PRO A O 1
ATOM 686 N N . PHE A 1 88 ? -33.445 -5.738 1.817 1.00 58.62 88 PHE A N 1
ATOM 687 C CA . PHE A 1 88 ? -33.539 -5.251 0.442 1.00 58.62 88 PHE A CA 1
ATOM 688 C C . PHE A 1 88 ? -34.512 -4.061 0.361 1.00 58.62 88 PHE A C 1
ATOM 690 O O . PHE A 1 88 ? -35.717 -4.278 0.533 1.00 58.62 88 PHE A O 1
ATOM 697 N N . PRO A 1 89 ? -34.057 -2.808 0.152 1.00 49.62 89 PRO A N 1
ATOM 698 C CA . PRO A 1 89 ? -35.004 -1.772 -0.202 1.00 49.62 89 PRO A CA 1
ATOM 699 C C . PRO A 1 89 ? -35.653 -2.269 -1.487 1.00 49.62 89 PRO A C 1
ATOM 701 O O . PRO A 1 89 ? -34.952 -2.633 -2.434 1.00 49.62 89 PRO A O 1
ATOM 704 N N . LEU A 1 90 ? -36.981 -2.383 -1.488 1.00 51.41 90 LEU A N 1
ATOM 705 C CA . LEU A 1 90 ? -37.743 -2.579 -2.711 1.00 51.41 90 LEU A CA 1
ATOM 706 C C . LEU A 1 90 ? -37.276 -1.487 -3.670 1.00 51.41 90 LEU A C 1
ATOM 708 O O . LEU A 1 90 ? -37.597 -0.312 -3.498 1.00 51.41 90 LEU A O 1
ATOM 712 N N . TYR A 1 91 ? -36.416 -1.867 -4.611 1.00 52.44 91 TYR A N 1
ATOM 713 C CA . TYR A 1 91 ? -35.965 -0.979 -5.659 1.00 52.44 91 TYR A CA 1
ATOM 714 C C . TYR A 1 91 ? -37.235 -0.554 -6.398 1.00 52.44 91 TYR A C 1
ATOM 716 O O . TYR A 1 91 ? -37.994 -1.441 -6.803 1.00 52.44 91 TYR A O 1
ATOM 724 N N . PRO A 1 92 ? -37.526 0.746 -6.554 1.00 45.03 92 PRO A N 1
ATOM 725 C CA . PRO A 1 92 ? -38.603 1.137 -7.437 1.00 45.03 92 PRO A CA 1
ATOM 726 C C . PRO A 1 92 ? -38.170 0.684 -8.828 1.00 45.03 92 PRO A C 1
ATOM 728 O O . PRO A 1 92 ? -37.152 1.142 -9.351 1.00 45.03 92 PRO A O 1
ATOM 731 N N . SER A 1 93 ? -38.889 -0.294 -9.374 1.00 45.34 93 SER A N 1
ATOM 732 C CA . SER A 1 93 ? -38.792 -0.709 -10.765 1.00 45.34 93 SER A CA 1
ATOM 733 C C . SER A 1 93 ? -38.676 0.548 -11.622 1.00 45.34 93 SER A C 1
ATOM 735 O O . SER A 1 93 ? -39.577 1.384 -11.603 1.00 45.34 93 SER A O 1
ATOM 737 N N . ARG A 1 94 ? -37.544 0.729 -12.310 1.00 45.06 94 ARG A N 1
ATOM 738 C CA . ARG A 1 94 ? -37.470 1.745 -13.358 1.00 45.06 94 ARG A CA 1
ATOM 739 C C . ARG A 1 94 ? -38.398 1.292 -14.479 1.00 45.06 94 ARG A C 1
ATOM 741 O O . ARG A 1 94 ? -38.074 0.327 -15.171 1.00 45.06 94 ARG A O 1
ATOM 748 N N . GLU A 1 95 ? -39.538 1.962 -14.586 1.00 38.12 95 GLU A N 1
ATOM 749 C CA . GLU A 1 95 ? -40.183 2.235 -15.873 1.00 38.12 95 GLU A CA 1
ATOM 750 C C . GLU A 1 95 ? -39.304 3.179 -16.708 1.00 38.12 95 GLU A C 1
ATOM 752 O O . GLU A 1 95 ? -38.586 4.019 -16.105 1.00 38.12 95 GLU A O 1
#

Radius of gyration: 17.23 Å; chains: 1; bounding box: 56×20×32 Å

pLDDT: mean 78.35, std 12.12, range [38.12, 91.06]

Secondary structure (DSSP, 8-state):
--SS-HHHHHHHHHHHH-SEEEEEETTEEEEEE--HHHHHHH-TTTSPSSHHHHHHHHHIIIIISSHHHHHHTHHHHHHHHHHHHS---------

InterPro domains:
  IPR036396 Cytochrome P450 superfamily [G3DSA:1.10.630.10] (1-91)
  IPR036396 Cytochrome P450 superfamily [SSF48264] (3-86)

Organism: Prunus armeniaca (NCBI:txid36596)